Protein AF-A0A658NJA0-F1 (afdb_monomer)

Structure (mmCIF, N/CA/C/O backbone):
data_AF-A0A658NJA0-F1
#
_entry.id   AF-A0A658NJA0-F1
#
loop_
_atom_site.group_PDB
_atom_site.id
_atom_site.type_symbol
_atom_site.label_atom_id
_atom_site.label_alt_id
_atom_site.label_comp_id
_atom_site.label_asym_id
_atom_site.label_entity_id
_atom_site.label_seq_id
_atom_site.pdbx_PDB_ins_code
_atom_site.Cartn_x
_atom_site.Cartn_y
_atom_site.Cartn_z
_atom_site.occupancy
_atom_site.B_iso_or_equiv
_atom_site.auth_seq_id
_atom_site.auth_comp_id
_atom_site.auth_asym_id
_atom_site.auth_atom_id
_atom_site.pdbx_PDB_model_num
ATOM 1 N N . ASP A 1 1 ? 1.857 -23.146 -6.943 1.00 72.19 1 ASP A N 1
ATOM 2 C CA . ASP A 1 1 ? 2.577 -22.658 -5.752 1.00 72.19 1 ASP A CA 1
ATOM 3 C C . ASP A 1 1 ? 1.596 -21.929 -4.830 1.00 72.19 1 ASP A C 1
ATOM 5 O O . ASP A 1 1 ? 1.088 -20.874 -5.194 1.00 72.19 1 ASP A O 1
ATOM 9 N N . TRP A 1 2 ? 1.248 -22.539 -3.692 1.00 86.50 2 TRP A N 1
ATOM 10 C CA . TRP A 1 2 ? 0.25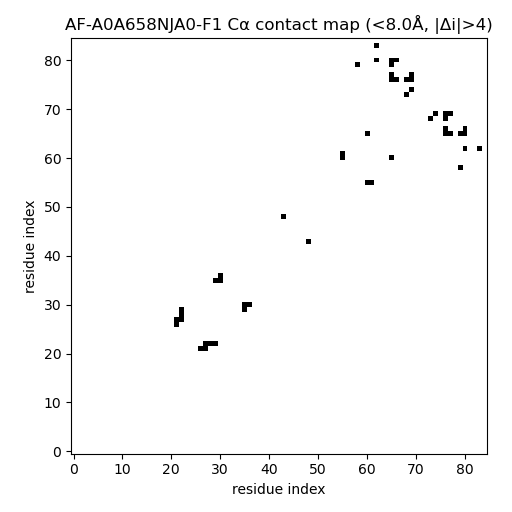6 -22.027 -2.727 1.00 86.50 2 TRP A CA 1
ATOM 11 C C . TRP A 1 2 ? 0.882 -21.209 -1.588 1.00 86.50 2 TRP A C 1
ATOM 13 O O . TRP A 1 2 ? 0.161 -20.619 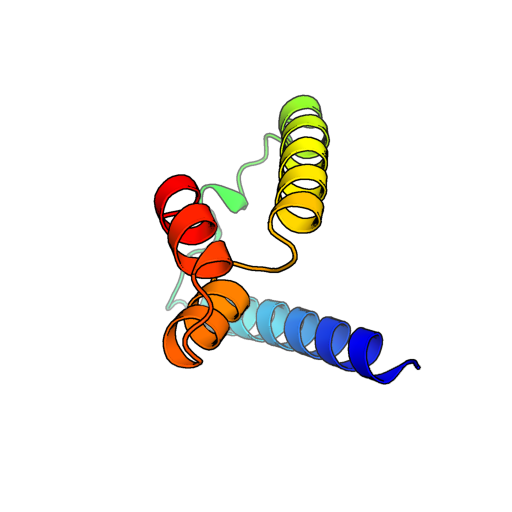-0.780 1.00 86.50 2 TRP A O 1
ATOM 23 N N . ASN A 1 3 ? 2.215 -21.130 -1.514 1.00 88.69 3 ASN A N 1
ATOM 24 C CA . ASN A 1 3 ? 2.893 -20.471 -0.398 1.00 88.69 3 ASN A CA 1
ATOM 25 C C . ASN A 1 3 ? 2.572 -18.974 -0.321 1.00 88.69 3 ASN A C 1
ATOM 27 O O . ASN A 1 3 ? 2.332 -18.454 0.767 1.00 88.69 3 ASN A O 1
ATOM 31 N N . ARG A 1 4 ? 2.463 -18.283 -1.465 1.00 84.88 4 ARG A N 1
ATOM 32 C CA . ARG A 1 4 ? 2.059 -16.865 -1.501 1.00 84.88 4 ARG A CA 1
ATOM 33 C C . ARG A 1 4 ? 0.661 -16.620 -0.939 1.00 84.88 4 ARG A C 1
ATOM 35 O O . ARG A 1 4 ? 0.482 -15.680 -0.174 1.00 84.88 4 ARG A O 1
ATOM 42 N N . MET A 1 5 ? -0.297 -17.481 -1.275 1.00 88.44 5 MET A N 1
ATOM 43 C CA . MET A 1 5 ? -1.667 -17.388 -0.760 1.00 88.44 5 MET A CA 1
ATOM 44 C C . MET A 1 5 ? -1.706 -17.567 0.761 1.00 88.44 5 MET A C 1
ATOM 46 O O . MET A 1 5 ? -2.383 -16.810 1.449 1.00 88.44 5 MET A O 1
ATOM 50 N N . ARG A 1 6 ? -0.928 -18.518 1.299 1.00 89.56 6 ARG A N 1
ATOM 51 C CA . ARG A 1 6 ? -0.822 -18.743 2.751 1.00 89.56 6 ARG A CA 1
ATOM 52 C C . ARG A 1 6 ? -0.215 -17.544 3.476 1.00 89.56 6 ARG A C 1
ATOM 54 O O . ARG A 1 6 ? -0.737 -17.149 4.5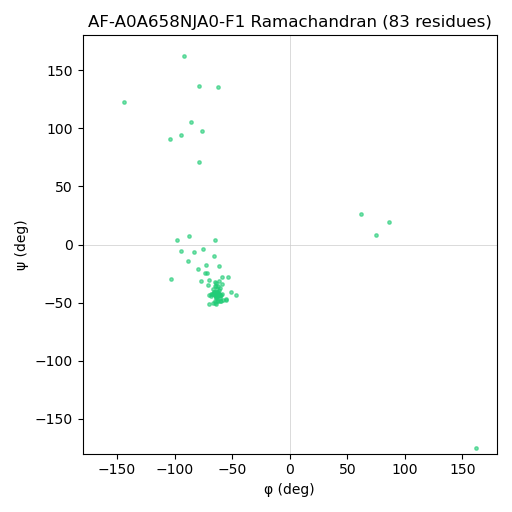12 1.00 89.56 6 ARG A O 1
ATOM 61 N N . MET A 1 7 ? 0.841 -16.942 2.925 1.00 91.00 7 MET A N 1
ATOM 62 C CA . MET A 1 7 ? 1.445 -15.734 3.503 1.00 91.00 7 MET A CA 1
ATOM 63 C C . MET A 1 7 ? 0.453 -14.568 3.551 1.00 91.00 7 MET A C 1
ATOM 65 O O . MET A 1 7 ? 0.353 -13.898 4.574 1.00 91.00 7 MET A O 1
ATOM 69 N N . TRP A 1 8 ? -0.314 -14.350 2.478 1.00 90.62 8 TRP A N 1
ATOM 70 C CA . TRP A 1 8 ? -1.345 -13.312 2.454 1.00 90.62 8 TRP A CA 1
ATOM 71 C C . TRP A 1 8 ? -2.463 -13.578 3.461 1.00 90.62 8 TRP A C 1
ATOM 73 O O . TRP A 1 8 ? -2.824 -12.674 4.208 1.00 90.62 8 TRP A O 1
ATOM 83 N N . ALA A 1 9 ? -2.965 -14.812 3.535 1.00 91.25 9 ALA A N 1
ATOM 84 C CA . ALA A 1 9 ? -4.008 -15.180 4.487 1.00 91.25 9 ALA A CA 1
ATOM 85 C C . ALA A 1 9 ? -3.559 -14.979 5.944 1.00 91.25 9 ALA A C 1
ATOM 87 O O . ALA A 1 9 ? -4.300 -14.407 6.738 1.00 91.25 9 ALA A O 1
ATOM 88 N N . LEU A 1 10 ? -2.331 -15.388 6.284 1.00 92.44 10 LEU A N 1
ATOM 89 C CA . LEU A 1 10 ? -1.776 -15.183 7.623 1.00 92.44 10 LEU A CA 1
ATOM 90 C C . LEU A 1 10 ? -1.581 -13.699 7.943 1.00 92.44 10 LEU A C 1
ATOM 92 O O . LEU A 1 10 ? -1.951 -13.270 9.030 1.00 92.44 10 LEU A O 1
ATOM 96 N N . ALA A 1 11 ? -1.060 -12.905 7.003 1.00 91.50 11 ALA A N 1
ATOM 97 C CA . ALA A 1 11 ? -0.905 -11.466 7.201 1.00 91.50 11 ALA A CA 1
ATOM 98 C C . ALA A 1 11 ? -2.255 -10.780 7.468 1.00 91.50 11 ALA A C 1
ATOM 100 O O . ALA A 1 11 ? -2.361 -9.971 8.388 1.00 91.50 11 ALA A O 1
ATOM 101 N N . ILE A 1 12 ? -3.294 -11.146 6.709 1.00 90.56 12 ILE A N 1
ATOM 102 C CA . ILE A 1 12 ? -4.656 -10.633 6.899 1.00 90.56 12 ILE A CA 1
ATOM 103 C C . ILE A 1 12 ? -5.202 -11.047 8.271 1.00 90.56 12 ILE A C 1
ATOM 105 O O . ILE A 1 12 ? -5.692 -10.196 9.011 1.00 90.56 12 ILE A O 1
ATOM 109 N N . ALA A 1 13 ? -5.080 -12.326 8.636 1.00 92.94 13 ALA A N 1
ATOM 110 C CA . ALA A 1 13 ? -5.571 -12.838 9.914 1.00 92.94 13 ALA A CA 1
ATOM 111 C C . ALA A 1 13 ? -4.899 -12.141 11.108 1.00 92.94 13 ALA A C 1
ATOM 113 O O . ALA A 1 13 ? -5.581 -11.697 12.030 1.00 92.94 13 ALA A O 1
ATOM 114 N N . VAL A 1 14 ? -3.572 -11.988 11.070 1.00 95.00 14 VAL A N 1
ATOM 115 C CA . VAL A 1 14 ? -2.808 -11.305 12.124 1.00 95.00 14 VAL A CA 1
ATOM 116 C C . VAL A 1 14 ? -3.183 -9.825 12.206 1.00 95.00 14 VAL A C 1
ATOM 118 O O . VAL A 1 14 ? -3.361 -9.311 13.307 1.00 95.00 14 VAL A O 1
ATOM 121 N N . ALA A 1 15 ? -3.361 -9.142 11.071 1.00 89.25 15 ALA A N 1
ATOM 122 C CA . ALA A 1 15 ? -3.770 -7.739 11.056 1.00 89.25 15 ALA A CA 1
ATOM 123 C C . ALA A 1 15 ? -5.169 -7.537 11.663 1.00 89.25 15 ALA A C 1
ATOM 125 O O . ALA A 1 15 ? -5.353 -6.641 12.487 1.00 89.25 15 ALA A O 1
ATOM 126 N N . MET A 1 16 ? -6.141 -8.385 11.306 1.00 88.62 16 MET A N 1
ATOM 127 C CA . MET A 1 16 ? -7.503 -8.320 11.853 1.00 88.62 16 MET A CA 1
ATOM 128 C C . MET A 1 16 ? -7.529 -8.610 13.358 1.00 88.62 16 MET A C 1
ATOM 130 O O . MET A 1 16 ? -8.105 -7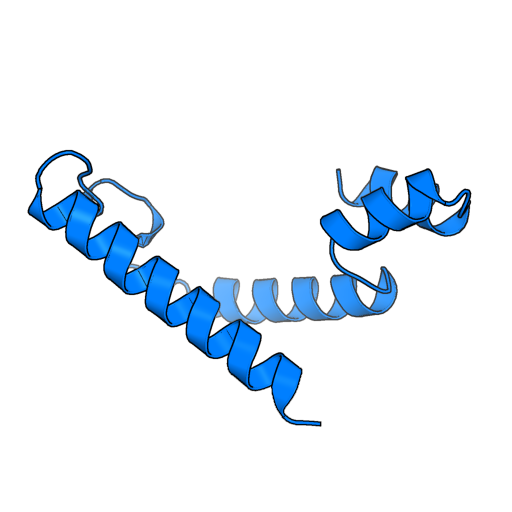.839 14.121 1.00 88.62 16 MET A O 1
ATOM 134 N N . LEU A 1 17 ? -6.875 -9.690 13.801 1.00 91.12 17 LEU A N 1
ATOM 135 C CA . LEU A 1 17 ? -6.836 -10.055 15.220 1.00 91.12 17 LEU A CA 1
ATOM 136 C C . LEU A 1 17 ? -6.067 -9.025 16.054 1.00 91.12 17 LEU A C 1
ATOM 138 O O . LEU A 1 17 ? -6.516 -8.665 17.137 1.00 91.12 17 LEU A O 1
ATOM 142 N N . GLY A 1 18 ? -4.942 -8.517 15.545 1.00 89.25 18 GLY A N 1
ATOM 143 C CA . GLY A 1 18 ? -4.143 -7.499 16.224 1.00 89.25 18 GLY A CA 1
ATOM 144 C C . GLY A 1 18 ? -4.903 -6.185 16.387 1.00 89.25 18 GLY A C 1
ATOM 145 O O . GLY A 1 18 ? -5.012 -5.675 17.498 1.00 89.25 18 GLY A O 1
ATOM 146 N N . THR A 1 19 ? -5.486 -5.659 15.306 1.00 85.88 19 THR A N 1
ATOM 147 C CA . THR A 1 19 ? -6.275 -4.414 15.368 1.00 85.88 19 THR A CA 1
ATOM 148 C C . THR A 1 19 ? -7.501 -4.554 16.272 1.00 85.88 19 THR A C 1
ATOM 150 O O . THR A 1 19 ? -7.749 -3.667 17.088 1.00 85.88 19 THR A O 1
ATOM 153 N N . GLY A 1 20 ? -8.206 -5.689 16.211 1.00 83.88 20 GLY A N 1
ATOM 154 C CA . GLY A 1 20 ? -9.331 -5.986 17.100 1.00 83.88 20 GLY A CA 1
ATOM 155 C C . GLY A 1 20 ? -8.925 -6.107 18.574 1.00 83.88 20 GLY A C 1
ATOM 156 O O . GLY A 1 20 ? -9.605 -5.564 19.441 1.00 83.88 20 GLY A O 1
ATOM 157 N N . ALA A 1 21 ? -7.793 -6.751 18.874 1.00 86.25 21 ALA A N 1
ATOM 158 C CA . ALA A 1 21 ? -7.281 -6.866 20.240 1.00 86.25 21 ALA A CA 1
ATOM 159 C C . ALA A 1 21 ? -6.861 -5.505 20.820 1.00 86.25 21 ALA A C 1
ATOM 161 O O . ALA A 1 21 ? -7.174 -5.208 21.972 1.00 86.25 21 ALA A O 1
ATOM 162 N N . LEU A 1 22 ? -6.207 -4.652 20.021 1.00 85.25 22 LEU A N 1
ATOM 163 C CA . LEU A 1 22 ? -5.852 -3.288 20.433 1.00 85.25 22 LEU A CA 1
ATOM 164 C C . LEU A 1 22 ? -7.092 -2.420 20.686 1.00 85.25 22 LEU A C 1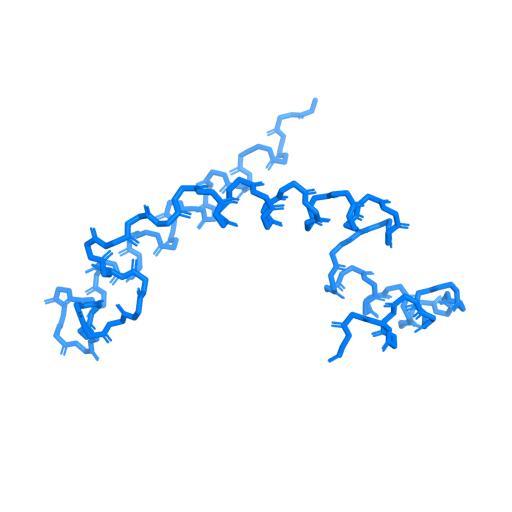
ATOM 166 O O . LEU A 1 22 ? -7.089 -1.604 21.611 1.00 85.25 22 LEU A O 1
ATOM 170 N N . GLN A 1 23 ? -8.152 -2.615 19.898 1.00 83.06 23 GLN A N 1
ATOM 171 C CA . GLN A 1 23 ? -9.432 -1.947 20.114 1.00 83.06 23 GLN A CA 1
ATOM 172 C C . GLN A 1 23 ? -10.122 -2.438 21.394 1.00 83.06 23 GLN A C 1
ATOM 174 O O . GLN A 1 23 ? -10.583 -1.622 22.187 1.00 83.06 23 GLN A O 1
ATOM 179 N N . ALA A 1 24 ? -10.143 -3.753 21.641 1.00 80.50 24 ALA A N 1
ATOM 180 C CA . ALA A 1 24 ? -10.720 -4.338 22.854 1.00 80.50 24 ALA A CA 1
ATOM 181 C C . ALA A 1 24 ? -9.967 -3.928 24.133 1.00 80.50 24 ALA A C 1
ATOM 183 O O . ALA A 1 24 ? -10.580 -3.763 25.184 1.00 80.50 24 ALA A O 1
ATOM 184 N N . ALA A 1 25 ? -8.652 -3.718 24.039 1.00 84.38 25 ALA A N 1
ATOM 185 C CA . ALA A 1 25 ? -7.827 -3.224 25.138 1.00 84.38 25 ALA A CA 1
ATOM 186 C C . ALA A 1 25 ? -8.000 -1.713 25.410 1.00 84.38 25 ALA A C 1
ATOM 188 O O . ALA A 1 25 ? -7.407 -1.192 26.352 1.00 84.38 25 ALA A O 1
ATOM 189 N N . GLY A 1 26 ? -8.787 -0.993 24.599 1.00 76.75 26 GLY A N 1
ATOM 190 C CA . GLY A 1 26 ? -9.072 0.433 24.786 1.00 76.75 26 GLY A CA 1
ATOM 191 C C . GLY A 1 26 ? -7.922 1.377 24.417 1.00 76.75 26 GLY A C 1
ATOM 192 O O . GLY A 1 26 ? -8.025 2.576 24.661 1.00 76.75 26 GLY A O 1
ATOM 193 N N . LEU A 1 27 ? -6.837 0.870 23.815 1.00 75.25 27 LEU A N 1
ATOM 194 C CA . LEU A 1 27 ? -5.704 1.696 23.374 1.00 75.25 27 LEU A CA 1
ATOM 195 C C . LEU A 1 27 ? -5.974 2.417 22.045 1.00 75.25 27 LEU A C 1
ATOM 197 O O . LEU A 1 27 ? -5.297 3.395 21.731 1.00 75.25 27 LEU A O 1
ATOM 201 N N . PHE A 1 28 ? -6.930 1.932 21.248 1.00 69.81 28 PHE A N 1
ATOM 202 C CA . PHE A 1 28 ? -7.201 2.442 19.907 1.00 69.81 28 PHE A CA 1
ATOM 203 C C . PHE A 1 28 ? -8.699 2.410 19.586 1.00 69.81 28 PHE A C 1
ATOM 205 O O . PHE A 1 28 ? -9.320 1.352 19.595 1.00 69.81 28 PHE A O 1
ATOM 212 N N . ASP A 1 29 ? -9.285 3.560 19.254 1.00 68.25 29 ASP A N 1
ATOM 213 C CA . ASP A 1 29 ? -10.680 3.638 18.814 1.00 68.25 29 ASP A CA 1
ATOM 214 C C . ASP A 1 29 ? -10.754 3.598 17.284 1.00 68.25 29 ASP A C 1
ATOM 216 O O . ASP A 1 29 ? -10.650 4.620 16.598 1.00 68.25 29 ASP A O 1
ATOM 220 N N . ALA A 1 30 ? -10.946 2.395 16.739 1.00 66.25 30 ALA A N 1
ATOM 221 C CA . ALA A 1 30 ? -11.120 2.197 15.304 1.00 66.25 30 ALA A CA 1
ATOM 222 C C . ALA A 1 30 ? -12.365 2.917 14.753 1.00 66.25 30 ALA A C 1
ATOM 224 O O . ALA A 1 30 ? -12.427 3.183 13.555 1.00 66.25 30 ALA A O 1
ATOM 225 N N . SER A 1 31 ? -13.333 3.294 15.594 1.00 65.00 31 SER A N 1
ATOM 226 C CA . SER A 1 31 ? -14.567 3.979 15.177 1.00 65.00 31 SER A CA 1
ATOM 227 C C . SER A 1 31 ? -14.325 5.432 14.764 1.00 65.00 31 SER A C 1
ATOM 229 O O . SER A 1 31 ? -15.082 5.979 13.967 1.00 65.00 31 SER A O 1
ATOM 231 N N . LYS A 1 32 ? -13.248 6.059 15.259 1.00 63.38 32 LYS A N 1
ATOM 232 C CA . LYS A 1 32 ? -12.808 7.396 14.815 1.00 63.38 32 LYS A CA 1
ATOM 233 C C . LYS A 1 32 ? -11.970 7.357 13.539 1.00 63.38 32 LYS A C 1
ATOM 235 O O . LYS A 1 32 ? -11.620 8.403 12.997 1.00 63.38 32 LYS A O 1
ATOM 240 N N . SER A 1 33 ? -11.626 6.163 13.068 1.00 63.75 33 SER A N 1
ATOM 241 C CA . SER A 1 33 ? -10.851 5.981 11.853 1.00 63.75 33 SER A CA 1
ATOM 242 C C . SER A 1 33 ? -11.741 6.138 10.623 1.00 63.75 33 SER A C 1
ATOM 244 O O . SER A 1 33 ? -12.833 5.575 10.548 1.00 63.75 33 SER A O 1
ATOM 246 N N . ILE A 1 34 ? -11.237 6.862 9.621 1.00 64.06 34 ILE A N 1
ATOM 247 C CA . ILE A 1 34 ? -11.910 7.114 8.334 1.00 64.06 34 ILE A CA 1
ATOM 248 C C . ILE A 1 34 ? -12.344 5.798 7.658 1.00 64.06 34 ILE A C 1
ATOM 250 O O . ILE A 1 34 ? -13.345 5.761 6.945 1.00 64.06 34 ILE A O 1
ATOM 254 N N . TYR A 1 35 ? -11.626 4.704 7.928 1.00 60.91 35 TYR A N 1
ATOM 255 C CA . TYR A 1 35 ? -11.871 3.379 7.358 1.00 60.91 35 TYR A CA 1
ATOM 256 C C . TYR A 1 35 ? -13.116 2.659 7.909 1.00 60.91 35 TYR A C 1
ATOM 258 O O . TYR A 1 35 ? -13.605 1.743 7.255 1.00 60.91 35 TYR A O 1
ATOM 266 N N . THR A 1 36 ? -13.656 3.076 9.061 1.00 60.38 36 THR A N 1
ATOM 267 C CA . THR A 1 36 ? -14.863 2.483 9.684 1.00 60.38 36 THR A CA 1
ATOM 268 C C . THR A 1 36 ? -16.130 3.286 9.358 1.00 60.38 36 THR A C 1
ATOM 270 O O . THR A 1 36 ? -17.220 2.995 9.848 1.00 60.38 36 THR A O 1
ATOM 273 N N . GLY A 1 37 ? -16.012 4.325 8.524 1.00 63.41 37 GLY A N 1
ATOM 274 C CA . GLY A 1 37 ? -17.146 5.134 8.097 1.00 63.41 37 GLY A CA 1
ATOM 275 C C . GLY A 1 37 ? -18.178 4.311 7.320 1.00 63.41 37 GLY A C 1
ATOM 276 O O . GLY A 1 37 ? -17.844 3.578 6.395 1.00 63.41 37 GLY A O 1
ATOM 277 N N . SER A 1 38 ? -19.463 4.498 7.634 1.00 59.88 38 SER A N 1
ATOM 278 C CA . SER A 1 38 ? -20.597 3.778 7.022 1.00 59.88 38 SER A CA 1
ATOM 279 C C . SER A 1 38 ? -20.810 4.057 5.518 1.00 59.88 38 SER A C 1
ATOM 281 O O . SER A 1 38 ? -21.788 3.589 4.932 1.00 59.88 38 SER A O 1
ATOM 283 N N . ARG A 1 39 ? -19.942 4.845 4.869 1.00 62.44 39 ARG A N 1
ATOM 284 C CA . ARG A 1 39 ? -20.098 5.274 3.476 1.00 62.44 39 ARG A CA 1
ATOM 285 C C . ARG A 1 39 ? -19.153 4.497 2.565 1.00 62.44 39 ARG A C 1
ATOM 287 O O . ARG A 1 39 ? -18.034 4.920 2.291 1.00 62.44 39 ARG A O 1
ATOM 294 N N . LEU A 1 40 ? -19.642 3.379 2.040 1.00 63.56 40 LEU A N 1
ATOM 295 C CA . LEU A 1 40 ? -18.947 2.606 1.013 1.00 63.56 40 LEU A CA 1
ATOM 296 C C . LEU A 1 40 ? -19.079 3.310 -0.343 1.00 63.56 40 LEU A C 1
ATOM 298 O O . LEU A 1 40 ? -20.088 3.183 -1.037 1.00 63.56 40 LEU A O 1
ATOM 302 N N . ILE A 1 41 ? -18.057 4.076 -0.733 1.00 72.44 41 ILE A N 1
ATOM 303 C CA . ILE A 1 41 ? -18.005 4.748 -2.041 1.00 72.44 41 ILE A CA 1
ATOM 304 C C . ILE A 1 41 ? -17.598 3.727 -3.115 1.00 72.44 41 ILE A C 1
ATOM 306 O O . ILE A 1 41 ? -16.473 3.747 -3.611 1.00 72.44 41 ILE A O 1
ATOM 310 N N . TRP A 1 42 ? -18.498 2.796 -3.440 1.00 75.62 42 TRP A N 1
ATOM 311 C CA . TRP A 1 42 ? -18.252 1.649 -4.327 1.00 75.62 42 TRP A CA 1
ATOM 312 C C . TRP A 1 42 ? -17.538 2.010 -5.633 1.00 75.62 42 TRP A C 1
ATOM 314 O O . TRP A 1 42 ? -16.579 1.341 -6.017 1.00 75.62 42 TRP A O 1
ATOM 324 N N . LEU A 1 43 ? -17.950 3.108 -6.276 1.00 77.38 43 LEU A N 1
ATOM 325 C CA . LEU A 1 43 ? -17.345 3.571 -7.526 1.00 77.38 43 LEU A CA 1
ATOM 326 C C . LEU A 1 43 ? -15.858 3.915 -7.356 1.00 77.38 43 LEU A C 1
ATOM 328 O O . LEU A 1 43 ? -15.030 3.535 -8.180 1.00 77.38 43 LEU A O 1
ATOM 332 N N . SER A 1 44 ? -15.510 4.593 -6.261 1.00 78.31 44 SER A N 1
ATOM 333 C CA . SER A 1 44 ? -14.130 4.970 -5.950 1.00 78.31 44 SER A CA 1
ATOM 334 C C . SER A 1 44 ? -13.278 3.766 -5.558 1.00 78.31 44 SER A C 1
ATOM 336 O O . SER A 1 44 ? -12.106 3.723 -5.914 1.00 78.31 44 SER A O 1
ATOM 338 N N . HIS A 1 45 ? -13.854 2.771 -4.879 1.00 82.56 45 HIS A N 1
ATOM 339 C CA . HIS A 1 45 ? -13.126 1.558 -4.492 1.00 82.56 45 HIS A CA 1
ATOM 340 C C . HIS A 1 45 ? -12.810 0.686 -5.711 1.00 82.56 45 HIS A C 1
ATOM 342 O O . HIS A 1 45 ? -11.680 0.224 -5.856 1.00 82.56 45 HIS A O 1
ATOM 348 N N . LEU A 1 46 ? -13.779 0.505 -6.615 1.00 85.62 46 LEU A N 1
ATOM 349 C CA . LEU A 1 46 ? -13.574 -0.256 -7.847 1.00 85.62 46 LEU A CA 1
ATOM 350 C C . LEU A 1 46 ? -12.659 0.487 -8.824 1.00 85.62 46 LEU A C 1
ATOM 352 O O . LEU A 1 46 ? -11.667 -0.078 -9.276 1.00 85.62 46 LEU A O 1
ATOM 356 N N . GLY A 1 47 ? -12.947 1.759 -9.112 1.00 89.19 47 GLY A N 1
ATOM 357 C CA . GLY A 1 47 ? -12.139 2.566 -10.028 1.00 89.19 47 GLY A CA 1
ATOM 358 C C . GLY A 1 47 ? -10.709 2.758 -9.522 1.00 89.19 47 GLY A C 1
ATOM 359 O O . GLY A 1 47 ? -9.753 2.494 -10.247 1.00 89.19 47 GLY A O 1
ATOM 360 N N . GLY A 1 48 ? -10.553 3.141 -8.252 1.00 83.44 48 GLY A N 1
ATOM 361 C CA . GLY A 1 48 ? -9.245 3.300 -7.619 1.00 83.44 48 GLY A CA 1
ATOM 362 C C . GLY A 1 48 ? -8.474 1.984 -7.529 1.00 83.44 48 GLY A C 1
ATOM 363 O O . GLY A 1 48 ? -7.299 1.946 -7.883 1.00 83.44 48 GLY A O 1
ATOM 364 N N . GLY A 1 49 ? -9.135 0.891 -7.131 1.00 86.25 49 GLY A N 1
ATOM 365 C CA . GLY A 1 49 ? -8.520 -0.433 -7.032 1.00 86.25 49 GLY A CA 1
ATOM 366 C C . GLY A 1 49 ? -8.030 -0.973 -8.377 1.00 86.25 49 GLY A C 1
ATOM 367 O O . GLY A 1 49 ? -6.923 -1.508 -8.455 1.00 86.25 49 GLY A O 1
ATOM 368 N N . LEU A 1 50 ? -8.804 -0.781 -9.451 1.00 89.81 50 LEU A N 1
ATOM 369 C CA . LEU A 1 50 ? -8.403 -1.174 -10.804 1.00 89.81 50 LEU A CA 1
ATOM 370 C C . LEU A 1 50 ? -7.222 -0.342 -11.310 1.00 89.81 50 LEU A C 1
ATOM 372 O O . LEU A 1 50 ? -6.218 -0.916 -11.730 1.00 89.81 50 LEU A O 1
ATOM 376 N N . CYS A 1 51 ? -7.300 0.990 -11.223 1.00 88.56 51 CYS A N 1
ATOM 377 C CA . CYS A 1 51 ? -6.202 1.870 -11.629 1.00 88.56 51 CYS A CA 1
ATOM 378 C C . CYS A 1 51 ? -4.915 1.567 -10.847 1.00 88.56 51 CYS A C 1
ATOM 380 O O . CYS A 1 51 ? -3.839 1.475 -11.438 1.00 88.56 51 CYS A O 1
ATOM 382 N N . PHE A 1 52 ? -5.024 1.338 -9.536 1.00 85.31 52 PHE A N 1
ATOM 383 C CA . PHE A 1 52 ? -3.895 0.973 -8.682 1.00 85.31 52 PHE A CA 1
ATOM 384 C C . PHE A 1 52 ? -3.299 -0.391 -9.058 1.00 85.31 52 PHE A C 1
ATOM 386 O O . PHE A 1 52 ? -2.080 -0.530 -9.167 1.00 85.31 52 PHE A O 1
ATOM 393 N N . GLY A 1 53 ? -4.145 -1.393 -9.317 1.00 85.12 53 GLY A N 1
ATOM 394 C CA . GLY A 1 53 ? -3.712 -2.712 -9.773 1.00 85.12 53 GLY A CA 1
ATOM 395 C C . GLY A 1 53 ? -2.959 -2.649 -11.104 1.00 85.12 53 GLY A C 1
ATOM 396 O O . GLY A 1 53 ? -1.847 -3.170 -11.206 1.00 85.12 53 GLY A O 1
ATOM 397 N N . ILE A 1 54 ? -3.519 -1.949 -12.097 1.00 88.38 54 ILE A N 1
ATOM 398 C CA . ILE A 1 54 ? -2.875 -1.721 -13.400 1.00 88.38 54 ILE A CA 1
ATOM 399 C C . ILE A 1 54 ? -1.527 -1.015 -13.200 1.00 88.38 54 ILE A C 1
ATOM 401 O O . ILE A 1 54 ? -0.505 -1.495 -13.696 1.00 88.38 54 ILE A O 1
ATOM 405 N N . GLY A 1 55 ? -1.486 0.051 -12.397 1.00 84.88 55 GLY A N 1
A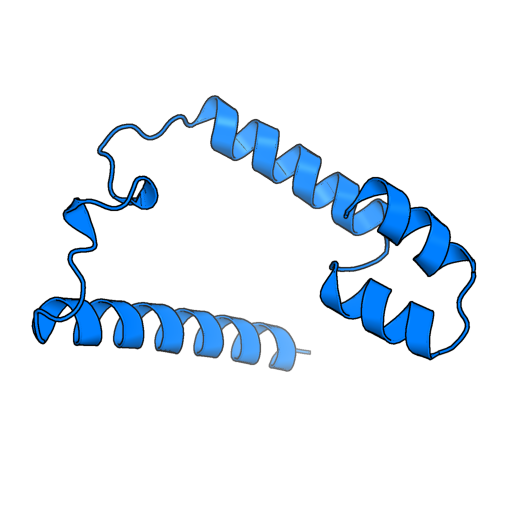TOM 406 C CA . GLY A 1 55 ? -0.254 0.768 -12.065 1.00 84.88 55 GLY A CA 1
ATOM 407 C C . GLY A 1 55 ? 0.826 -0.140 -11.471 1.00 84.88 55 GLY A C 1
ATOM 408 O O . GLY A 1 55 ? 1.959 -0.129 -11.949 1.00 84.88 55 GLY A O 1
ATOM 409 N N . MET A 1 56 ? 0.484 -1.000 -10.504 1.00 86.06 56 MET A N 1
ATOM 410 C CA . MET A 1 56 ? 1.439 -1.946 -9.908 1.00 86.06 56 MET A CA 1
ATOM 411 C C . MET A 1 56 ? 1.976 -2.980 -10.909 1.00 86.06 56 MET A C 1
ATOM 413 O O . MET A 1 56 ? 3.142 -3.380 -10.815 1.00 86.06 56 MET A O 1
ATOM 417 N N . THR A 1 57 ? 1.167 -3.408 -11.888 1.00 85.44 57 THR A N 1
ATOM 418 C CA . THR A 1 57 ? 1.652 -4.299 -12.958 1.00 85.44 57 THR A CA 1
ATOM 419 C C . THR A 1 57 ? 2.648 -3.592 -13.880 1.00 85.44 57 THR A C 1
ATOM 421 O O . THR A 1 57 ? 3.714 -4.148 -14.152 1.00 85.44 57 THR A O 1
ATOM 424 N N . LEU A 1 58 ? 2.379 -2.339 -14.270 1.00 83.62 58 LEU A N 1
ATOM 425 C CA . LEU A 1 58 ? 3.278 -1.527 -15.103 1.00 83.62 58 LEU A CA 1
ATOM 426 C C . LEU A 1 58 ? 4.584 -1.182 -14.364 1.00 83.62 58 LEU A C 1
ATOM 428 O O . LEU A 1 58 ? 5.681 -1.350 -14.904 1.00 83.62 58 LEU A O 1
ATOM 432 N N . ALA A 1 59 ? 4.477 -0.815 -13.085 1.00 80.75 59 ALA A N 1
ATOM 433 C CA . ALA A 1 59 ? 5.591 -0.577 -12.165 1.00 80.75 59 ALA A CA 1
ATOM 434 C C . ALA A 1 59 ? 6.413 -1.845 -11.855 1.00 80.75 59 ALA A C 1
ATOM 436 O O . ALA A 1 59 ? 7.499 -1.770 -11.278 1.00 80.75 59 ALA A O 1
ATOM 437 N N . SER A 1 60 ? 5.935 -3.026 -12.271 1.00 74.19 60 SER A N 1
ATOM 438 C CA . SER A 1 60 ? 6.594 -4.320 -12.076 1.00 74.19 60 SER A CA 1
ATOM 439 C C . SER A 1 60 ? 6.788 -4.709 -10.597 1.00 74.19 60 SER A C 1
ATOM 441 O O . SER A 1 60 ? 7.711 -5.473 -10.276 1.00 74.19 60 SER A O 1
ATOM 443 N N . GLY A 1 61 ? 5.950 -4.210 -9.680 1.00 78.44 61 GLY A N 1
ATOM 444 C CA . GLY A 1 61 ? 6.037 -4.515 -8.249 1.00 78.44 61 GLY A CA 1
ATOM 445 C C . GLY A 1 61 ? 5.298 -3.537 -7.330 1.00 78.44 61 GLY A C 1
ATOM 446 O O . GLY A 1 61 ? 4.607 -2.633 -7.782 1.00 78.44 61 GLY A O 1
ATOM 447 N N . CYS A 1 62 ? 5.463 -3.744 -6.021 1.00 80.88 62 CYS A N 1
ATOM 448 C CA . CYS A 1 62 ? 5.030 -2.822 -4.969 1.00 80.88 62 CYS A CA 1
ATOM 449 C C . CYS A 1 62 ? 6.158 -1.844 -4.594 1.00 80.88 62 CYS A C 1
ATOM 451 O O . CYS A 1 62 ? 7.328 -2.144 -4.841 1.00 80.88 62 CYS A O 1
ATOM 453 N N . GLY A 1 63 ? 5.818 -0.732 -3.930 1.00 72.25 63 GLY A N 1
ATOM 454 C CA . GLY A 1 63 ? 6.779 0.289 -3.478 1.00 72.25 63 GLY A CA 1
ATOM 455 C C . GLY A 1 63 ? 7.972 -0.276 -2.692 1.00 72.25 63 GLY A C 1
ATOM 456 O O . GLY A 1 63 ? 9.123 0.074 -2.932 1.00 72.25 63 GLY A O 1
ATOM 457 N N . SER A 1 64 ? 7.731 -1.247 -1.808 1.00 79.94 64 SER A N 1
ATOM 458 C CA . SER A 1 64 ? 8.803 -1.915 -1.054 1.00 79.94 64 SER A CA 1
ATOM 459 C C . SER A 1 64 ? 9.742 -2.722 -1.961 1.00 79.94 64 SER A C 1
ATOM 461 O O . SER A 1 64 ? 10.948 -2.768 -1.740 1.00 79.94 64 SER A O 1
ATOM 463 N N . LYS A 1 65 ? 9.212 -3.347 -3.018 1.00 77.81 65 LYS A N 1
ATOM 464 C CA . LYS A 1 65 ? 10.003 -4.139 -3.969 1.00 77.81 65 LYS A CA 1
ATOM 465 C C . LYS A 1 65 ? 10.778 -3.254 -4.946 1.00 77.81 65 LYS A C 1
ATOM 467 O O . LYS A 1 65 ? 11.865 -3.646 -5.368 1.00 77.81 65 LYS A O 1
ATOM 472 N N . THR A 1 66 ? 10.251 -2.083 -5.304 1.00 77.75 66 THR A N 1
ATOM 473 C CA . THR A 1 66 ? 11.002 -1.077 -6.069 1.00 77.75 66 THR A CA 1
ATOM 474 C C . THR A 1 66 ? 12.140 -0.499 -5.234 1.00 77.75 66 THR A C 1
ATOM 476 O O . THR A 1 66 ? 13.256 -0.474 -5.737 1.00 77.75 66 THR A O 1
ATOM 479 N N . LEU A 1 67 ? 11.926 -0.181 -3.951 1.00 78.75 67 LEU A N 1
ATOM 480 C CA . LEU A 1 67 ? 12.990 0.238 -3.020 1.00 78.75 67 LEU A CA 1
ATOM 481 C C . LEU A 1 67 ? 14.134 -0.786 -2.924 1.00 78.75 67 LEU A C 1
ATOM 483 O O . LEU A 1 67 ? 15.300 -0.433 -3.085 1.00 78.75 67 LEU A O 1
ATOM 487 N N . ILE A 1 68 ? 13.810 -2.073 -2.756 1.00 83.88 68 ILE A N 1
ATOM 488 C CA . ILE A 1 68 ? 14.821 -3.146 -2.729 1.00 83.88 68 ILE A CA 1
ATOM 489 C C . ILE A 1 68 ? 15.585 -3.226 -4.064 1.00 83.88 68 ILE A C 1
ATOM 491 O O . ILE A 1 68 ? 16.799 -3.413 -4.081 1.00 83.88 68 ILE A O 1
ATOM 495 N N . ARG A 1 69 ? 14.899 -3.052 -5.203 1.00 80.81 69 ARG A N 1
ATOM 496 C CA . ARG A 1 69 ? 15.533 -3.054 -6.534 1.00 80.81 69 ARG A CA 1
ATOM 497 C C . ARG A 1 69 ? 16.403 -1.826 -6.800 1.00 80.81 69 ARG A C 1
ATOM 499 O O . ARG A 1 69 ? 17.383 -1.956 -7.528 1.00 80.81 69 ARG A O 1
ATOM 506 N N . ILE A 1 70 ? 16.073 -0.670 -6.224 1.00 81.19 70 ILE A N 1
ATOM 507 C CA . ILE A 1 70 ? 16.938 0.519 -6.245 1.00 81.19 70 ILE A CA 1
ATOM 508 C C . ILE A 1 70 ? 18.227 0.223 -5.482 1.00 81.19 70 ILE A C 1
ATOM 510 O O . ILE A 1 70 ? 19.305 0.458 -6.018 1.00 81.19 70 ILE A O 1
ATOM 514 N N . GLY A 1 71 ? 18.125 -0.388 -4.295 1.00 82.19 71 GLY A N 1
ATOM 515 C CA . GLY A 1 71 ? 19.293 -0.834 -3.526 1.00 82.19 71 GLY A CA 1
ATOM 516 C C . GLY A 1 71 ? 20.179 -1.838 -4.278 1.00 82.19 71 GLY A C 1
ATOM 517 O O . GLY A 1 71 ? 21.386 -1.866 -4.069 1.00 82.19 71 GLY A O 1
ATOM 518 N N . GLY A 1 72 ? 19.599 -2.617 -5.197 1.00 83.00 72 GLY A N 1
ATOM 519 C CA . GLY A 1 72 ? 20.315 -3.529 -6.096 1.00 83.00 72 GLY A CA 1
ATOM 520 C C . GLY A 1 72 ? 20.820 -2.915 -7.412 1.00 83.00 72 GLY A C 1
ATOM 521 O O . GLY A 1 72 ? 21.268 -3.664 -8.275 1.00 83.00 72 GLY A O 1
ATOM 522 N N . GLY A 1 73 ? 20.720 -1.593 -7.610 1.00 81.19 73 GLY A N 1
ATOM 523 C CA . GLY A 1 73 ? 21.273 -0.894 -8.780 1.00 81.19 73 GLY A CA 1
ATOM 524 C C . GLY A 1 73 ? 20.374 -0.838 -10.025 1.00 81.19 73 GLY A C 1
ATOM 525 O O . GLY A 1 73 ? 20.862 -0.607 -11.129 1.00 81.19 73 GLY A O 1
ATOM 526 N N . ASN A 1 74 ? 19.059 -1.044 -9.899 1.00 80.94 74 ASN A N 1
ATOM 527 C CA . ASN A 1 74 ? 18.150 -1.014 -11.049 1.00 80.94 74 ASN A CA 1
ATOM 528 C C . ASN A 1 74 ? 17.665 0.412 -11.389 1.00 80.94 74 ASN A C 1
ATOM 530 O O . ASN A 1 74 ? 16.750 0.929 -10.741 1.00 80.94 74 ASN A O 1
ATOM 534 N N . LEU A 1 75 ? 18.188 1.004 -12.473 1.00 78.56 75 LEU A N 1
ATOM 535 C CA . LEU A 1 75 ? 17.798 2.346 -12.939 1.00 78.56 75 LEU A CA 1
ATOM 536 C C . LEU A 1 75 ? 16.297 2.478 -13.262 1.00 78.56 75 LEU A C 1
ATOM 538 O O . LEU A 1 75 ? 15.705 3.521 -12.990 1.00 78.56 75 LEU A O 1
ATOM 542 N N . LYS A 1 76 ? 15.636 1.424 -13.768 1.00 77.12 76 LYS A N 1
ATOM 543 C CA . LYS A 1 76 ? 14.181 1.446 -14.031 1.00 77.12 76 LYS A CA 1
ATOM 544 C C . LYS A 1 76 ? 13.388 1.647 -12.738 1.00 77.12 76 LYS A C 1
ATOM 546 O O . LYS A 1 76 ? 12.353 2.304 -12.742 1.00 77.12 76 LYS A O 1
ATOM 551 N N . SER A 1 77 ? 13.867 1.084 -11.628 1.00 74.50 77 SER A N 1
ATOM 552 C CA . SER A 1 77 ? 13.184 1.195 -10.334 1.00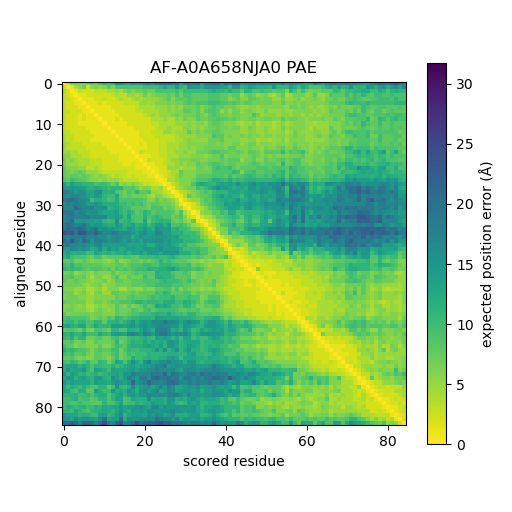 74.50 77 SER A CA 1
ATOM 553 C C . SER A 1 77 ? 13.328 2.587 -9.716 1.00 74.50 77 SER A C 1
ATOM 555 O O . SER A 1 77 ? 12.431 2.989 -8.985 1.00 74.50 77 SER A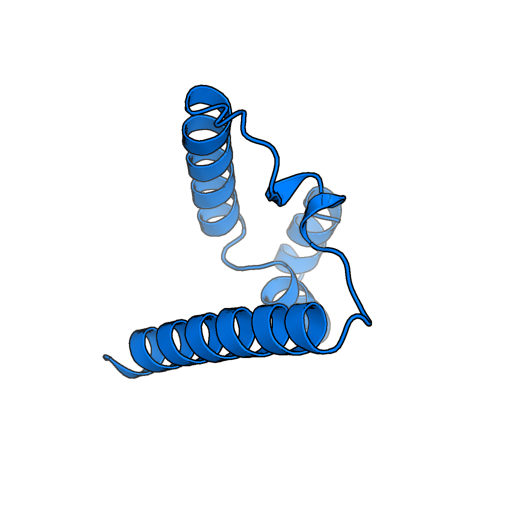 O 1
ATOM 557 N N . ILE A 1 78 ? 14.377 3.342 -10.068 1.00 75.12 78 ILE A N 1
ATOM 558 C CA . ILE A 1 78 ? 14.528 4.754 -9.681 1.00 75.12 78 ILE A CA 1
ATOM 559 C C . ILE A 1 78 ? 13.430 5.594 -10.337 1.00 75.12 78 ILE A C 1
ATOM 561 O O . ILE A 1 78 ? 12.715 6.308 -9.644 1.00 75.12 78 ILE A O 1
ATOM 565 N N . VAL A 1 79 ? 13.240 5.452 -11.655 1.00 79.81 79 VAL A N 1
ATOM 566 C CA . VAL A 1 79 ? 12.197 6.189 -12.389 1.00 79.81 79 VAL A CA 1
ATOM 567 C C . VAL A 1 79 ? 10.815 5.867 -11.827 1.00 79.81 79 VAL A C 1
ATOM 569 O O . VAL A 1 79 ? 10.055 6.771 -11.507 1.00 79.81 79 VAL A O 1
ATOM 572 N N . VAL A 1 80 ? 10.503 4.581 -11.640 1.00 80.38 80 VAL A N 1
ATOM 573 C CA . VAL A 1 80 ? 9.212 4.159 -11.075 1.00 80.38 80 VAL A CA 1
ATOM 574 C C . VAL A 1 80 ? 9.004 4.710 -9.660 1.00 80.38 80 VAL A C 1
ATOM 576 O O . VAL A 1 80 ? 7.891 5.095 -9.325 1.00 80.38 80 VAL A O 1
ATOM 579 N N . PHE A 1 81 ? 10.052 4.773 -8.836 1.00 78.12 81 PHE A N 1
ATOM 580 C CA . PHE A 1 81 ? 9.958 5.311 -7.480 1.00 78.12 81 PHE A CA 1
ATOM 581 C C . PHE A 1 81 ? 9.663 6.811 -7.457 1.00 78.12 81 PHE A C 1
ATOM 583 O O . PHE A 1 81 ? 8.833 7.221 -6.662 1.00 78.12 81 PHE A O 1
ATOM 590 N N . VAL A 1 82 ? 10.240 7.607 -8.363 1.00 79.94 82 VAL A N 1
ATOM 591 C CA . VAL A 1 82 ? 9.962 9.056 -8.452 1.00 79.94 82 VAL A CA 1
ATOM 592 C C . VAL A 1 82 ? 8.488 9.361 -8.751 1.00 79.94 82 VAL A C 1
ATOM 594 O O . VAL A 1 82 ? 7.981 10.377 -8.299 1.00 79.94 82 VAL A O 1
ATOM 597 N N . PHE A 1 83 ? 7.790 8.497 -9.495 1.00 78.69 83 PHE A N 1
ATOM 598 C CA . PHE A 1 83 ? 6.363 8.684 -9.797 1.00 78.69 83 PHE A CA 1
ATOM 599 C C . PHE A 1 83 ? 5.415 8.077 -8.750 1.00 78.69 83 PHE A C 1
ATOM 601 O O . PHE A 1 83 ? 4.217 8.346 -8.795 1.00 78.69 83 PHE A O 1
ATOM 608 N N . VAL A 1 84 ? 5.921 7.214 -7.863 1.00 74.12 84 VAL A N 1
ATOM 609 C CA . VAL A 1 84 ? 5.128 6.521 -6.831 1.00 74.12 84 VAL A CA 1
ATOM 610 C C . VAL A 1 84 ? 5.310 7.140 -5.438 1.00 74.12 84 VAL A C 1
ATOM 612 O O . VAL A 1 84 ? 4.392 7.025 -4.628 1.00 74.12 84 VAL A O 1
ATOM 615 N N . ALA A 1 85 ? 6.478 7.728 -5.152 1.00 60.50 85 ALA A N 1
ATOM 616 C CA . ALA A 1 85 ? 6.787 8.454 -3.916 1.00 60.50 85 ALA A CA 1
ATOM 617 C C . ALA A 1 85 ? 6.126 9.838 -3.894 1.00 60.50 85 ALA A C 1
ATOM 619 O O . ALA A 1 85 ? 5.711 10.246 -2.786 1.00 60.50 85 ALA A O 1
#

Radius of gyration: 17.25 Å; Cα contacts (8 Å, |Δi|>4): 26; chains: 1; bounding box: 42×32×40 Å

Foldseek 3Di:
DCVVVVVVVVVVVCVVVVVVVCVVVVVDDCCPPPVVDPDDPVVCCVVVVVVVVVLCVVLVHDLVVLVVVVVVVDPSSVVSNVVVD

Sequence (85 aa):
DWNRMRMWALAIAVAMLGTGALQAAGLFDASKSIYTGSRLIWLSHLGGGLCFGIGMTLASGCGSKTLIRIGGGN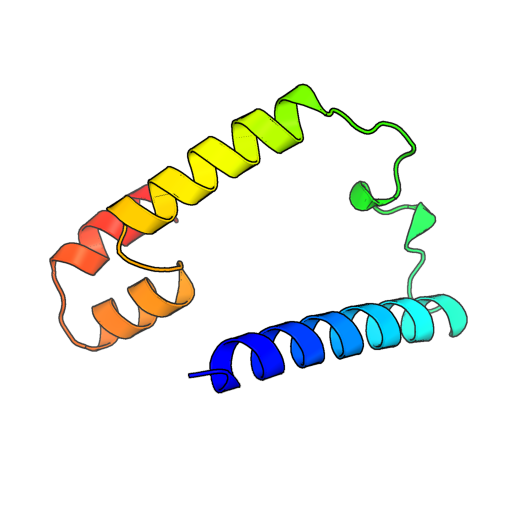LKSIVVFVFVA

Mean predicted aligned error: 8.81 Å

Secondary structure (DSSP, 8-state):
--HHHHHHHHHHHHHHHHHHHHHHTTS--GGGSGGG-S---HHHHHHHHHHHHHHHHHTTS-HHHHHHHHHTT-HHHHHHHHHH-

pLDDT: mean 79.94, std 8.95, range [59.88, 95.0]

Solvent-accessible surface area (backbone atoms only — not comparable to full-atom values): 5064 Å² total; per-residue (Å²): 135,64,66,66,60,52,54,52,52,50,54,51,51,51,51,53,53,50,55,50,50,40,36,75,70,68,81,40,69,61,78,81,35,83,87,61,52,93,72,80,57,60,69,57,54,53,54,49,50,49,55,49,52,53,49,34,62,76,63,71,46,52,74,71,56,32,53,54,36,39,76,72,69,36,68,70,31,49,60,50,43,72,78,72,111